Protein AF-A0A494Z407-F1 (afdb_monomer_lite)

Foldseek 3Di:
DPPPPPDDLVVLLVVLLVLLVVLLVLLVVLVVLLVCLQPPDPDVVVQQVNLVVSLVSLVVSLVSLVVLVVVVVVCVVVDVDDPPRSACPDPSSVSSLVSLVVVLVSLVPDDHPDVVSSVSSNVSSVSSNVSHDPDPPPPPCVDDDDPPPDDDDD

Secondary structure (DSSP, 8-state):
--------HHHHHHHHHHHHHHHHHHHHHHHHHHHHHHHH---HHHHHHHHHHHHHHHHHHHHHHHHHHHHHHHHHHHS---GGGT-TTSHHHHHHHHHHHHHHHHHHHS--S-HHHHHHHHHHHHHHHTTS---------SSPPPPTTS----

Sequence (154 aa):
MHTNHSFDEKKVMKTVENHYHFIQSFIQFITKYFFVYSYAIPSEKKRNLTEKQIIQSLLLIEKLHMYLFYRHYLYNQVISLSDDIFTYDSIESNNTYLLIKKLQRLIQQHHFVHLDNQLLCNNIISQILNYYPASSVKIIILKKPSPPWKPPNY

Structure (mmCIF, N/CA/C/O backbone):
data_AF-A0A494Z407-F1
#
_entry.id   AF-A0A494Z407-F1
#
loop_
_atom_site.group_PDB
_atom_site.id
_atom_site.type_symbol
_atom_site.label_atom_id
_atom_site.label_alt_id
_atom_site.label_comp_id
_atom_site.label_asym_id
_atom_site.label_entity_id
_atom_site.label_seq_id
_atom_site.pdbx_PDB_ins_code
_atom_site.Cartn_x
_atom_site.Cartn_y
_atom_site.Cartn_z
_atom_site.occupancy
_atom_site.B_iso_or_equiv
_atom_site.auth_seq_id
_atom_site.auth_comp_id
_atom_site.auth_asym_id
_atom_site.auth_atom_id
_atom_site.pdbx_PDB_model_num
ATOM 1 N N . MET A 1 1 ? 10.665 14.994 -40.203 1.00 37.69 1 MET A N 1
ATOM 2 C CA . MET A 1 1 ? 11.474 15.239 -38.991 1.00 37.69 1 MET A CA 1
ATOM 3 C C . MET A 1 1 ? 11.209 14.102 -38.017 1.00 37.69 1 MET A C 1
ATOM 5 O O . MET A 1 1 ? 10.175 14.111 -37.368 1.00 37.69 1 MET A O 1
ATOM 9 N N . HIS A 1 2 ? 12.079 13.092 -37.971 1.00 40.88 2 HIS A N 1
ATOM 10 C CA . HIS A 1 2 ? 12.041 12.093 -36.902 1.00 40.88 2 HIS A CA 1
ATOM 11 C C . HIS A 1 2 ? 12.714 12.715 -35.683 1.00 40.88 2 HIS A C 1
ATOM 13 O O . HIS A 1 2 ? 13.934 12.861 -35.645 1.00 40.88 2 HIS A O 1
ATOM 19 N N . THR A 1 3 ? 11.923 13.169 -34.719 1.00 43.31 3 THR A N 1
ATOM 20 C CA . THR A 1 3 ? 12.441 13.519 -33.401 1.00 43.31 3 THR A CA 1
ATOM 21 C C . THR A 1 3 ? 12.873 12.223 -32.726 1.00 43.31 3 THR A C 1
ATOM 23 O O . THR A 1 3 ? 12.056 11.474 -32.198 1.00 43.31 3 THR A O 1
ATOM 26 N N . ASN A 1 4 ? 14.175 11.938 -32.770 1.00 46.25 4 ASN A N 1
ATOM 27 C CA . ASN A 1 4 ? 14.798 10.918 -31.935 1.00 46.25 4 ASN A CA 1
ATOM 28 C C . ASN A 1 4 ? 14.714 11.382 -30.473 1.00 46.25 4 ASN A C 1
ATOM 30 O O . ASN A 1 4 ? 15.669 11.929 -29.925 1.00 46.25 4 ASN A O 1
ATOM 34 N N . HIS A 1 5 ? 13.556 11.212 -29.836 1.00 54.97 5 HIS A N 1
ATOM 35 C CA . HIS A 1 5 ? 13.482 11.235 -28.383 1.00 54.97 5 HIS A CA 1
ATOM 36 C C . HIS A 1 5 ? 14.177 9.972 -27.882 1.00 54.97 5 HIS A C 1
ATOM 38 O O . HIS A 1 5 ? 13.574 8.902 -27.839 1.00 54.97 5 HIS A O 1
ATOM 44 N N . SER A 1 6 ? 15.465 10.079 -27.547 1.00 61.88 6 SER A N 1
ATOM 45 C CA . SER A 1 6 ? 16.155 8.990 -26.864 1.00 61.88 6 SER A CA 1
ATOM 46 C C . SER A 1 6 ? 15.484 8.788 -25.509 1.00 61.88 6 SER A C 1
ATOM 48 O O . SER A 1 6 ? 15.417 9.712 -24.694 1.00 61.88 6 SER A O 1
ATOM 50 N N . PHE A 1 7 ? 14.961 7.593 -25.281 1.00 69.19 7 PHE A N 1
ATOM 51 C CA . PHE A 1 7 ? 14.431 7.213 -23.986 1.00 69.19 7 PHE A CA 1
ATOM 52 C C . PHE A 1 7 ? 15.555 7.201 -22.937 1.00 69.19 7 PHE A C 1
ATOM 54 O O . PHE A 1 7 ? 16.604 6.602 -23.159 1.00 69.19 7 PHE A O 1
ATOM 61 N N . ASP A 1 8 ? 15.338 7.883 -21.810 1.00 79.25 8 ASP A N 1
ATOM 62 C CA . ASP A 1 8 ? 16.296 7.957 -20.702 1.00 79.25 8 ASP A CA 1
ATOM 63 C C . ASP A 1 8 ? 15.861 7.014 -19.573 1.00 79.25 8 ASP A C 1
ATOM 65 O O . ASP A 1 8 ? 15.055 7.363 -18.704 1.00 79.25 8 ASP A O 1
ATOM 69 N N . GLU A 1 9 ? 16.407 5.801 -19.607 1.00 77.62 9 GLU A N 1
ATOM 70 C CA . GLU A 1 9 ? 16.178 4.740 -18.623 1.00 77.62 9 GLU A CA 1
ATOM 71 C C . GLU A 1 9 ? 16.480 5.214 -17.191 1.00 77.62 9 GLU A C 1
ATOM 73 O O . GLU A 1 9 ? 15.692 4.971 -16.275 1.00 77.62 9 GLU A O 1
ATOM 78 N N . LYS A 1 10 ? 17.541 6.013 -16.999 1.00 80.81 10 LYS A N 1
ATOM 79 C CA . LYS A 1 10 ? 17.928 6.544 -15.680 1.00 80.81 10 LYS A CA 1
ATOM 80 C C . LYS A 1 10 ? 16.871 7.486 -15.120 1.00 80.81 10 LYS A C 1
ATOM 82 O O . LYS A 1 10 ? 16.591 7.475 -13.920 1.00 80.81 10 LYS A O 1
ATOM 87 N N . LYS A 1 11 ? 16.252 8.304 -15.975 1.00 84.25 11 LYS A N 1
ATOM 88 C CA . LYS A 1 11 ? 15.156 9.194 -15.568 1.00 84.25 11 LYS A CA 1
ATOM 89 C C . LYS A 1 11 ? 13.922 8.404 -15.136 1.00 84.25 11 LYS A C 1
ATOM 91 O O . LYS A 1 11 ? 13.247 8.798 -14.178 1.00 84.25 11 LYS A O 1
ATOM 96 N N . VAL A 1 12 ? 13.630 7.291 -15.808 1.00 82.69 12 VAL A N 1
ATOM 97 C CA . VAL A 1 12 ? 12.526 6.405 -15.425 1.00 82.69 12 VAL A CA 1
ATOM 98 C C . VAL A 1 12 ? 12.812 5.715 -14.096 1.00 82.69 12 VAL A C 1
ATOM 100 O O . VAL A 1 12 ? 11.965 5.825 -13.207 1.00 82.69 12 VAL A O 1
ATOM 103 N N . MET A 1 13 ? 14.002 5.133 -13.915 1.00 81.75 13 MET A N 1
ATOM 104 C CA . MET A 1 13 ? 14.440 4.531 -12.646 1.00 81.75 13 MET A CA 1
ATOM 105 C C . MET A 1 13 ? 14.301 5.513 -11.480 1.00 81.75 13 MET A C 1
ATOM 107 O O . MET A 1 13 ? 13.587 5.236 -10.520 1.00 81.75 13 MET A O 1
ATOM 111 N N . LYS A 1 14 ? 14.839 6.730 -11.619 1.00 85.44 14 LYS A N 1
ATOM 112 C CA . LYS A 1 14 ? 14.712 7.781 -10.596 1.00 85.44 14 LYS A CA 1
ATOM 113 C C . LYS A 1 14 ? 13.256 8.124 -10.269 1.00 85.44 14 LYS A C 1
ATOM 115 O O . LYS A 1 14 ? 12.912 8.446 -9.1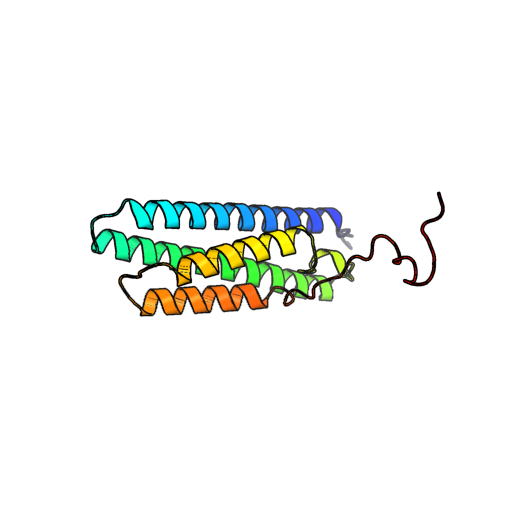35 1.00 85.44 14 LYS A O 1
ATOM 120 N N . THR A 1 15 ? 12.373 8.082 -11.265 1.00 86.44 15 THR A N 1
ATOM 121 C CA . THR A 1 15 ? 10.945 8.341 -11.044 1.00 86.44 15 THR A CA 1
ATOM 122 C C . THR A 1 15 ? 10.281 7.201 -10.266 1.00 86.44 15 THR A C 1
ATOM 124 O O . THR A 1 15 ? 9.391 7.463 -9.460 1.00 86.44 15 THR A O 1
ATOM 127 N N . VAL A 1 16 ? 10.695 5.952 -10.496 1.00 85.69 16 VAL A N 1
ATOM 128 C CA . VAL A 1 16 ? 10.236 4.782 -9.729 1.00 85.69 16 VAL A CA 1
ATOM 129 C C . VAL A 1 16 ? 10.738 4.850 -8.284 1.00 85.69 16 VAL A C 1
ATOM 131 O O . VAL A 1 16 ? 9.938 4.720 -7.361 1.00 85.69 16 VAL A O 1
ATOM 13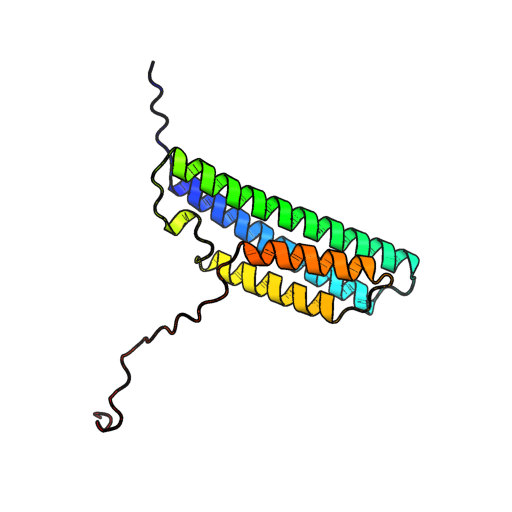4 N N . GLU A 1 17 ? 12.017 5.158 -8.069 1.00 86.81 17 GLU A N 1
ATOM 135 C CA . GLU A 1 17 ? 12.596 5.356 -6.730 1.00 86.81 17 GLU A CA 1
ATOM 136 C C . GLU A 1 17 ? 11.848 6.439 -5.941 1.00 86.81 17 GLU A C 1
ATOM 138 O O . GLU A 1 17 ? 11.392 6.210 -4.819 1.00 86.81 17 GLU A O 1
ATOM 143 N N . ASN A 1 18 ? 11.633 7.607 -6.556 1.00 89.88 18 ASN A N 1
ATOM 144 C CA . ASN A 1 18 ? 10.875 8.699 -5.944 1.00 89.88 18 ASN A CA 1
ATOM 145 C C . ASN A 1 18 ? 9.443 8.280 -5.581 1.00 89.88 18 ASN A C 1
ATOM 147 O O . ASN A 1 18 ? 8.922 8.703 -4.548 1.00 89.88 18 ASN A O 1
ATOM 151 N N . HIS A 1 19 ? 8.806 7.451 -6.414 1.00 89.94 19 HIS A N 1
ATOM 152 C CA . HIS A 1 19 ? 7.479 6.917 -6.129 1.00 89.94 19 HIS A CA 1
ATOM 153 C C . HIS A 1 19 ? 7.496 6.038 -4.872 1.00 89.94 19 HIS A C 1
ATOM 155 O O . HIS A 1 19 ? 6.683 6.254 -3.972 1.00 89.94 19 HIS A O 1
ATOM 161 N N . TYR A 1 20 ? 8.444 5.103 -4.760 1.00 89.81 20 TYR A N 1
ATOM 162 C CA . TYR A 1 20 ? 8.582 4.282 -3.556 1.00 89.81 20 TYR A CA 1
ATOM 163 C C . TYR A 1 20 ? 8.870 5.130 -2.316 1.00 89.81 20 TYR A C 1
ATOM 165 O O . TYR A 1 20 ? 8.203 4.951 -1.299 1.00 89.81 20 TYR A O 1
ATOM 173 N N . HIS A 1 21 ? 9.785 6.099 -2.387 1.00 91.56 21 HIS A N 1
ATOM 174 C CA . HIS A 1 21 ? 10.072 6.989 -1.258 1.00 91.56 21 HIS A CA 1
ATOM 175 C C . HIS A 1 21 ? 8.849 7.786 -0.799 1.00 91.56 21 HIS A C 1
ATOM 177 O O . HIS A 1 21 ? 8.609 7.917 0.408 1.00 91.56 21 HIS A O 1
ATOM 183 N N . PHE A 1 22 ? 8.049 8.285 -1.743 1.00 93.75 22 PHE A N 1
ATOM 184 C CA . PHE A 1 22 ? 6.791 8.951 -1.432 1.00 93.75 22 PHE A CA 1
ATOM 185 C C . PHE A 1 22 ? 5.826 8.003 -0.711 1.00 93.75 22 PHE A C 1
ATOM 187 O O . PHE A 1 22 ? 5.343 8.330 0.373 1.00 93.75 22 PHE A O 1
ATOM 194 N N . ILE A 1 23 ? 5.590 6.810 -1.266 1.00 93.69 23 ILE A N 1
ATOM 195 C CA . ILE A 1 23 ? 4.689 5.809 -0.681 1.00 93.69 23 ILE A CA 1
ATOM 196 C C . ILE A 1 23 ? 5.147 5.406 0.722 1.00 93.69 23 ILE A C 1
ATOM 198 O O . ILE A 1 23 ? 4.340 5.393 1.649 1.00 93.69 23 ILE A O 1
ATOM 202 N N . GLN A 1 24 ? 6.436 5.125 0.907 1.00 94.25 24 GLN A N 1
ATOM 203 C CA . GLN A 1 24 ? 7.007 4.765 2.205 1.00 94.25 24 GLN A CA 1
ATOM 204 C C . GLN A 1 24 ? 6.779 5.875 3.237 1.00 94.25 24 GLN A C 1
ATOM 206 O O . GLN A 1 24 ? 6.304 5.607 4.343 1.00 94.25 24 GLN A O 1
ATOM 211 N N . SER A 1 25 ? 7.060 7.125 2.865 1.00 95.00 25 SER A N 1
ATOM 212 C CA . SER A 1 25 ? 6.851 8.290 3.732 1.00 95.00 25 SER A CA 1
ATOM 213 C C . SER A 1 25 ? 5.374 8.470 4.081 1.00 95.00 25 SER A C 1
ATOM 215 O O . SER A 1 25 ? 5.024 8.728 5.234 1.00 95.00 25 SER A O 1
ATOM 217 N N . PHE A 1 26 ? 4.488 8.268 3.106 1.00 95.31 26 PHE A N 1
ATOM 218 C CA . PHE A 1 26 ? 3.051 8.387 3.298 1.00 95.31 26 PHE A CA 1
ATOM 219 C C . PHE A 1 26 ? 2.486 7.270 4.191 1.00 95.31 26 PHE A C 1
ATOM 221 O O . PHE A 1 26 ? 1.711 7.547 5.104 1.00 95.31 26 PHE A O 1
ATOM 228 N N . ILE A 1 27 ? 2.942 6.023 4.039 1.00 94.56 27 ILE A N 1
ATOM 229 C CA . ILE A 1 27 ? 2.571 4.916 4.937 1.00 94.56 27 ILE A CA 1
ATOM 230 C C . ILE A 1 27 ? 3.034 5.194 6.369 1.00 94.56 27 ILE A C 1
ATOM 232 O O . ILE A 1 27 ? 2.292 4.944 7.324 1.00 94.56 27 ILE A O 1
ATOM 236 N N . GLN A 1 28 ? 4.245 5.726 6.549 1.00 93.50 28 GLN A N 1
ATOM 237 C CA . GLN A 1 28 ? 4.736 6.112 7.873 1.00 93.50 28 GLN A CA 1
ATOM 238 C C . GLN A 1 28 ? 3.888 7.229 8.488 1.00 93.50 28 GLN A C 1
ATOM 240 O O . GLN A 1 28 ? 3.595 7.177 9.685 1.00 93.50 28 GLN A O 1
ATOM 245 N N . PHE A 1 29 ? 3.465 8.207 7.686 1.00 92.50 29 PHE A N 1
ATOM 246 C CA . PHE A 1 29 ? 2.535 9.247 8.117 1.00 92.50 29 PHE A CA 1
ATOM 247 C C . PHE A 1 29 ? 1.201 8.650 8.583 1.00 92.50 29 PHE A C 1
ATOM 249 O O . PHE A 1 29 ? 0.797 8.910 9.716 1.00 92.50 29 PHE A O 1
ATOM 256 N N . ILE A 1 30 ? 0.566 7.789 7.779 1.00 92.25 30 ILE A N 1
ATOM 257 C CA . ILE A 1 30 ? -0.69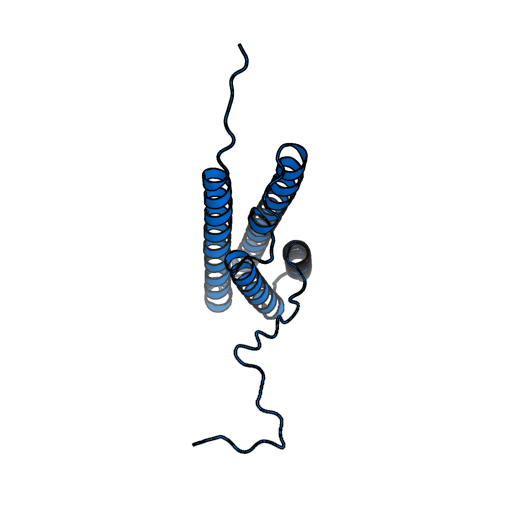5 7.123 8.151 1.00 92.25 30 ILE A CA 1
ATOM 258 C C . ILE A 1 30 ? -0.508 6.307 9.425 1.00 92.25 30 ILE A C 1
ATOM 260 O O . ILE A 1 30 ? -1.331 6.385 10.327 1.00 92.25 30 ILE A O 1
ATOM 264 N N . THR A 1 31 ? 0.594 5.567 9.537 1.00 90.25 31 THR A N 1
ATOM 265 C CA . THR A 1 31 ? 0.908 4.773 10.729 1.00 90.25 31 THR A CA 1
ATOM 266 C C . THR A 1 31 ? 0.950 5.656 11.975 1.00 90.25 31 THR A C 1
ATOM 268 O O . THR A 1 31 ? 0.293 5.353 12.968 1.00 90.25 31 THR A O 1
ATOM 271 N N . LYS A 1 32 ? 1.677 6.779 11.927 1.00 89.00 32 LYS A N 1
ATOM 272 C CA . LYS A 1 32 ? 1.735 7.742 13.038 1.00 89.00 32 LYS A CA 1
ATOM 273 C C . LYS A 1 32 ? 0.362 8.336 13.342 1.00 89.00 32 LYS A C 1
ATOM 275 O O . LYS A 1 32 ? -0.010 8.427 14.508 1.00 89.00 32 LYS A O 1
ATOM 280 N N . TYR A 1 33 ? -0.392 8.696 12.308 1.00 85.88 33 TYR A N 1
ATOM 281 C CA . TYR A 1 33 ? -1.748 9.218 12.442 1.00 85.88 33 TYR A CA 1
ATOM 282 C C . TYR A 1 33 ? -2.667 8.222 13.166 1.00 85.88 33 TYR A C 1
ATOM 284 O O . TYR A 1 33 ? -3.376 8.586 14.102 1.00 85.88 33 TYR A O 1
ATOM 292 N N . PHE A 1 34 ? -2.560 6.943 12.809 1.00 83.88 34 PHE A N 1
ATOM 293 C CA . PHE A 1 34 ? -3.292 5.830 13.405 1.00 83.88 34 PHE A CA 1
ATOM 294 C C . PHE A 1 34 ? -2.946 5.624 14.893 1.00 83.88 34 PHE A C 1
ATOM 296 O O . PHE A 1 34 ? -3.831 5.376 15.716 1.00 83.88 34 PHE A O 1
ATOM 303 N N . PHE A 1 35 ? -1.669 5.779 15.260 1.00 80.38 35 PHE A N 1
ATOM 304 C CA . PHE A 1 35 ? -1.219 5.750 16.655 1.00 80.38 35 PHE A CA 1
ATOM 305 C C . PHE A 1 35 ? -1.793 6.914 17.464 1.00 80.38 35 PHE A C 1
ATOM 307 O O . PHE A 1 35 ? -2.435 6.680 18.483 1.00 80.38 35 PHE A O 1
ATOM 314 N N . VAL A 1 36 ? -1.617 8.159 17.007 1.00 79.88 36 VAL A N 1
ATOM 315 C CA . VAL A 1 36 ? -2.152 9.350 17.699 1.00 79.88 36 VAL A CA 1
ATOM 316 C C . VAL A 1 36 ? -3.647 9.189 17.948 1.00 79.88 36 VAL A C 1
ATOM 318 O O . VAL A 1 36 ? -4.144 9.440 19.042 1.00 79.88 36 VAL A O 1
ATOM 321 N N . TYR A 1 37 ? -4.351 8.691 16.941 1.00 75.12 37 TYR A N 1
ATOM 322 C CA . TYR A 1 37 ? -5.770 8.443 17.013 1.00 75.12 37 TYR A CA 1
ATOM 323 C C . TYR A 1 37 ? -6.173 7.406 18.074 1.00 75.12 37 TYR A C 1
ATOM 325 O O . TYR A 1 37 ? -7.062 7.672 18.885 1.00 75.12 37 TYR A O 1
ATOM 333 N N . SER A 1 38 ? -5.495 6.256 18.092 1.00 70.25 38 SER A N 1
ATOM 334 C CA . SER A 1 38 ? -5.820 5.133 18.980 1.00 70.25 38 SER A CA 1
ATOM 335 C C . SER A 1 38 ? -5.683 5.475 20.468 1.00 70.25 38 SER A C 1
ATOM 337 O O . SER A 1 38 ? -6.356 4.859 21.288 1.00 70.25 38 SER A O 1
ATOM 339 N N . TYR A 1 39 ? -4.842 6.454 20.820 1.00 69.62 39 TYR A N 1
ATOM 340 C CA . TYR A 1 39 ? -4.565 6.814 22.216 1.00 69.62 39 TYR A CA 1
ATOM 341 C C . TYR A 1 39 ? -5.159 8.159 22.660 1.00 69.62 39 TYR A C 1
ATOM 343 O O . TYR A 1 39 ? -5.335 8.358 23.859 1.00 69.62 39 TYR A O 1
ATOM 351 N N . ALA A 1 40 ? -5.463 9.087 21.742 1.00 70.56 40 ALA A N 1
ATOM 352 C CA . ALA A 1 40 ? -5.738 10.482 22.111 1.00 70.56 40 ALA A CA 1
ATOM 353 C C . ALA A 1 40 ? -7.156 10.997 21.803 1.00 70.56 40 ALA A C 1
ATOM 355 O O . ALA A 1 40 ? -7.466 12.125 22.189 1.00 70.56 40 ALA A O 1
ATOM 356 N N . ILE A 1 41 ? -8.024 10.245 21.107 1.00 72.00 41 ILE A N 1
ATOM 357 C CA . ILE A 1 41 ? -9.348 10.757 20.701 1.00 72.00 41 ILE A CA 1
ATOM 358 C C . ILE A 1 41 ? -10.484 10.192 21.576 1.00 72.00 41 ILE A C 1
ATOM 360 O O . ILE A 1 41 ? -10.909 9.057 21.365 1.00 72.00 41 ILE A O 1
ATOM 364 N N . PRO A 1 42 ? -11.068 11.000 22.487 1.00 67.69 42 PRO A N 1
ATOM 365 C CA . PRO A 1 42 ? -12.132 10.539 23.383 1.00 67.69 42 PRO A CA 1
ATOM 366 C C . PRO A 1 42 ? -13.532 10.498 22.741 1.00 67.69 42 PRO A C 1
ATOM 368 O O . PRO A 1 42 ? -14.436 9.885 23.293 1.00 67.69 42 PRO A O 1
ATOM 371 N N . SER A 1 43 ? -13.751 11.153 21.593 1.00 84.19 43 SER A N 1
ATOM 372 C CA . SER A 1 43 ? -15.085 11.269 20.976 1.00 84.19 43 SER A CA 1
ATOM 373 C C . SER A 1 43 ? -15.287 10.294 19.818 1.00 84.19 43 SER A C 1
ATOM 375 O O . SER A 1 43 ? -14.545 10.337 18.838 1.00 84.19 43 SER A O 1
ATOM 377 N N . GLU A 1 44 ? -16.366 9.511 19.867 1.00 83.75 44 GLU A N 1
ATOM 378 C CA . GLU A 1 44 ? -16.767 8.563 18.817 1.00 83.75 44 GLU A CA 1
ATOM 379 C C . GLU A 1 44 ? -16.959 9.214 17.431 1.00 83.75 44 GLU A C 1
ATOM 381 O O . GLU A 1 44 ? -16.573 8.661 16.403 1.00 83.75 44 GLU A O 1
ATOM 386 N N . LYS A 1 45 ? -17.473 10.449 17.373 1.00 85.81 45 LYS A N 1
ATOM 387 C CA . LYS A 1 45 ? -17.631 11.178 16.102 1.00 85.81 45 LYS A CA 1
ATOM 388 C C . LYS A 1 45 ? -16.283 11.487 15.450 1.00 85.81 45 LYS A C 1
ATOM 390 O O . LYS A 1 45 ? -16.123 11.324 14.241 1.00 85.81 45 LYS A O 1
ATOM 395 N N . LYS A 1 46 ? -15.312 11.941 16.251 1.00 84.94 46 LYS A N 1
ATOM 396 C CA . LYS A 1 46 ? -13.939 12.174 15.779 1.00 84.94 46 LYS A CA 1
ATOM 397 C C . LYS A 1 46 ? -13.289 10.851 15.379 1.00 84.94 46 LYS A C 1
ATOM 399 O O . LYS A 1 46 ? -12.605 10.803 14.366 1.00 84.94 46 LYS A O 1
ATOM 404 N N . ARG A 1 47 ? -13.598 9.787 16.121 1.00 85.88 47 ARG A N 1
ATOM 405 C CA . ARG A 1 47 ? -13.179 8.423 15.828 1.00 85.88 47 ARG A CA 1
ATOM 406 C C . ARG A 1 47 ? -13.600 7.928 14.446 1.00 85.88 47 ARG A C 1
ATOM 408 O O . ARG A 1 47 ? -12.750 7.614 13.614 1.00 85.88 47 ARG A O 1
ATOM 415 N N . ASN A 1 48 ? -14.887 8.009 14.144 1.00 87.44 48 ASN A N 1
ATOM 416 C CA . ASN A 1 48 ? -15.411 7.659 12.826 1.00 87.44 48 ASN A CA 1
ATOM 417 C C . ASN A 1 48 ? -14.806 8.524 11.697 1.00 87.44 48 ASN A C 1
ATOM 419 O O . ASN A 1 48 ? -14.468 8.024 10.626 1.00 87.44 48 ASN A O 1
ATOM 423 N N . LEU A 1 49 ? -14.622 9.831 11.923 1.00 87.94 49 LEU A N 1
ATOM 424 C CA . LEU A 1 49 ? -14.007 10.711 10.923 1.00 87.94 49 LEU A CA 1
ATOM 425 C C . LEU A 1 49 ? -12.554 10.314 10.619 1.00 87.94 49 LEU A C 1
ATOM 427 O O . LEU A 1 49 ? -12.153 10.299 9.455 1.00 87.94 49 LEU A O 1
ATOM 431 N N . THR A 1 50 ? -11.786 9.953 11.644 1.00 87.12 50 THR A N 1
ATOM 432 C CA . THR A 1 50 ? -10.418 9.466 11.476 1.00 87.12 50 THR A CA 1
ATOM 433 C C . THR A 1 50 ? -10.372 8.137 10.721 1.00 87.12 50 THR A C 1
ATOM 435 O O . THR A 1 50 ? -9.581 8.010 9.787 1.00 87.12 50 THR A O 1
ATOM 438 N N . GLU A 1 51 ? -11.246 7.179 11.038 1.00 90.44 51 GLU A N 1
ATOM 439 C CA . GLU A 1 51 ? -11.350 5.917 10.286 1.00 90.44 51 GLU A CA 1
ATOM 440 C C . GLU A 1 51 ? -11.626 6.160 8.799 1.00 90.44 51 GLU A C 1
ATOM 442 O O . GLU A 1 51 ? -10.946 5.601 7.937 1.00 90.44 51 GLU A O 1
ATOM 447 N N . LYS A 1 52 ? -12.552 7.072 8.481 1.00 91.25 52 LYS A N 1
ATOM 448 C CA . LYS A 1 52 ? -12.829 7.474 7.095 1.00 91.25 52 LYS A CA 1
ATOM 449 C C . LYS A 1 52 ? -11.609 8.094 6.412 1.00 91.25 52 LYS A C 1
ATOM 451 O O . LYS A 1 52 ? -11.364 7.818 5.243 1.00 91.25 52 LYS A O 1
ATOM 456 N N . GLN A 1 53 ? -10.816 8.902 7.112 1.00 90.88 53 GLN A N 1
ATOM 457 C CA . GLN A 1 53 ? -9.583 9.466 6.551 1.00 90.88 53 GLN A CA 1
ATOM 458 C C . GLN A 1 53 ? -8.509 8.407 6.295 1.00 90.88 53 GLN A C 1
ATOM 460 O O . GLN A 1 53 ? -7.798 8.489 5.291 1.00 90.88 53 GLN A O 1
ATOM 465 N N . ILE A 1 54 ? -8.403 7.402 7.165 1.00 91.25 54 ILE A N 1
ATOM 466 C CA . ILE A 1 54 ? -7.507 6.261 6.958 1.00 91.25 54 ILE A CA 1
ATOM 467 C C . ILE A 1 54 ? -7.923 5.500 5.702 1.00 91.25 54 ILE A C 1
ATOM 469 O O . ILE A 1 54 ? -7.078 5.246 4.848 1.00 91.25 54 ILE A O 1
ATOM 473 N N . ILE A 1 55 ? -9.218 5.219 5.542 1.00 94.38 55 ILE A N 1
ATOM 474 C CA . ILE A 1 55 ? -9.770 4.596 4.334 1.00 94.38 55 ILE A CA 1
ATOM 475 C C . ILE A 1 55 ? -9.382 5.384 3.080 1.00 94.38 55 ILE A C 1
ATOM 477 O O . ILE A 1 55 ? -8.847 4.810 2.137 1.00 94.38 55 ILE A O 1
ATOM 481 N N . GLN A 1 56 ? -9.605 6.701 3.071 1.00 94.62 56 GLN A N 1
ATOM 482 C CA . GLN A 1 56 ? -9.268 7.544 1.918 1.00 94.62 56 GLN A CA 1
ATOM 483 C C . GLN A 1 56 ? -7.766 7.529 1.613 1.00 94.62 56 GLN A C 1
ATOM 485 O O . GLN A 1 56 ? -7.357 7.484 0.455 1.00 94.62 56 GLN A O 1
ATOM 490 N N . SER A 1 57 ? -6.936 7.509 2.654 1.00 94.31 57 SER A N 1
ATOM 491 C CA . SER A 1 57 ? -5.483 7.444 2.505 1.00 94.31 57 SER A CA 1
ATOM 492 C C . SER A 1 57 ? -5.029 6.086 1.957 1.00 94.31 57 SER A C 1
ATOM 494 O O . SER A 1 57 ? -4.149 6.034 1.100 1.00 94.31 57 SER A O 1
ATOM 496 N N . LEU A 1 58 ? -5.656 4.988 2.389 1.00 94.88 58 LEU A N 1
ATOM 497 C CA . LEU A 1 58 ? -5.419 3.648 1.846 1.00 94.88 58 LEU A CA 1
ATOM 498 C C . LEU A 1 58 ? -5.848 3.544 0.378 1.00 94.88 58 LEU A C 1
ATOM 500 O O . LEU A 1 58 ? -5.099 2.998 -0.426 1.00 94.88 58 LEU A O 1
ATOM 504 N N . LEU A 1 59 ? -7.004 4.107 0.012 1.00 95.81 59 LEU A N 1
ATOM 505 C CA . LEU A 1 59 ? -7.455 4.172 -1.382 1.00 95.81 59 LEU A CA 1
ATOM 506 C C . LEU A 1 59 ? -6.457 4.938 -2.256 1.00 95.81 59 LEU A C 1
ATOM 508 O O . LEU A 1 59 ? -6.116 4.486 -3.345 1.00 95.81 59 LEU A O 1
ATOM 512 N N . LEU A 1 60 ? -5.931 6.069 -1.775 1.00 95.06 60 LEU A N 1
ATOM 513 C CA . LEU A 1 60 ? -4.907 6.819 -2.503 1.00 95.06 60 LEU A CA 1
ATOM 514 C C . LEU A 1 60 ? -3.649 5.972 -2.739 1.00 95.06 60 LEU A C 1
ATOM 516 O O . LEU A 1 60 ? -3.126 5.949 -3.853 1.00 95.06 60 LEU A O 1
ATOM 520 N N . ILE A 1 61 ? -3.185 5.251 -1.715 1.00 94.38 61 ILE A N 1
ATOM 521 C CA . ILE A 1 61 ? -2.049 4.331 -1.843 1.00 94.38 61 ILE A CA 1
ATOM 522 C C . ILE A 1 61 ? -2.342 3.267 -2.902 1.00 94.38 61 ILE A C 1
ATOM 524 O O . ILE A 1 61 ? -1.510 3.047 -3.779 1.00 94.38 61 ILE A O 1
ATOM 528 N N . GLU A 1 62 ? -3.511 2.635 -2.856 1.00 94.94 62 GLU A N 1
ATOM 529 C CA . GLU A 1 62 ? -3.927 1.610 -3.818 1.00 94.94 62 GLU A CA 1
ATOM 530 C C . GLU A 1 62 ? -3.927 2.143 -5.257 1.00 94.94 62 GLU A C 1
ATOM 532 O O . GLU A 1 62 ? -3.347 1.512 -6.143 1.00 94.94 62 GLU A O 1
ATOM 537 N N . LYS A 1 63 ? -4.456 3.350 -5.496 1.00 94.56 63 LYS A N 1
ATOM 538 C CA . LYS A 1 63 ? -4.419 3.979 -6.828 1.00 94.56 63 LYS A CA 1
ATOM 539 C C . LYS A 1 63 ? -3.012 4.314 -7.299 1.00 94.56 63 LYS A C 1
ATOM 541 O O . LYS A 1 63 ? -2.725 4.160 -8.484 1.00 94.56 63 LYS A O 1
ATOM 546 N N . LEU A 1 64 ? -2.125 4.725 -6.399 1.00 92.62 64 LEU A N 1
ATOM 547 C CA . LEU A 1 64 ? -0.727 4.977 -6.742 1.00 92.62 64 LEU A CA 1
ATOM 548 C C . LEU A 1 64 ? 0.013 3.688 -7.125 1.00 92.62 64 LEU A C 1
ATOM 550 O O . LEU A 1 64 ? 0.748 3.694 -8.111 1.00 92.62 64 LEU A O 1
ATOM 554 N N . HIS A 1 65 ? -0.237 2.581 -6.419 1.00 90.94 65 HIS A N 1
ATOM 555 C CA . HIS A 1 65 ? 0.320 1.271 -6.780 1.00 90.94 65 HIS A CA 1
ATOM 556 C C . HIS A 1 65 ? -0.204 0.795 -8.133 1.00 90.94 65 HIS A C 1
ATOM 558 O O . HIS A 1 65 ? 0.584 0.399 -8.987 1.00 90.94 65 HIS A O 1
ATOM 564 N N . MET A 1 66 ? -1.517 0.902 -8.354 1.00 91.12 66 MET A N 1
ATOM 565 C CA . MET A 1 66 ? -2.144 0.570 -9.633 1.00 91.12 66 MET A CA 1
ATOM 566 C C . MET A 1 66 ? -1.548 1.396 -10.780 1.00 91.12 66 MET A C 1
ATOM 568 O O . MET A 1 66 ? -1.271 0.865 -11.853 1.00 91.12 66 MET A O 1
ATOM 572 N N . TYR A 1 67 ? -1.315 2.692 -10.554 1.00 90.44 67 TYR A N 1
ATOM 573 C CA . TYR A 1 67 ? -0.682 3.562 -11.539 1.00 90.44 67 TYR A CA 1
ATOM 574 C C . TYR A 1 67 ? 0.749 3.119 -11.862 1.00 90.44 67 TYR A C 1
ATOM 576 O O . TYR A 1 67 ? 1.103 3.048 -13.037 1.00 90.44 67 TYR A O 1
ATOM 584 N N . LEU A 1 68 ? 1.563 2.787 -10.852 1.00 86.69 68 LEU A N 1
ATOM 585 C CA . LEU A 1 68 ? 2.922 2.286 -11.070 1.00 86.69 68 LEU A CA 1
ATOM 586 C C . LEU A 1 68 ? 2.911 0.976 -11.870 1.00 86.69 68 LEU A C 1
ATOM 588 O O . LEU A 1 68 ? 3.651 0.857 -12.847 1.00 86.69 68 LEU A O 1
ATOM 592 N N . PHE A 1 69 ? 2.030 0.044 -11.501 1.00 85.69 69 PHE A N 1
ATOM 593 C CA . PHE A 1 69 ? 1.843 -1.228 -12.196 1.00 85.69 69 PHE A CA 1
ATOM 594 C C . PHE A 1 69 ? 1.447 -1.027 -13.665 1.00 85.69 69 PHE A C 1
ATOM 596 O O . PHE A 1 69 ? 2.058 -1.592 -14.570 1.00 85.69 69 PHE A O 1
ATOM 603 N N . TYR A 1 70 ? 0.461 -0.168 -13.931 1.00 87.06 70 TYR A N 1
ATOM 604 C CA . TYR A 1 70 ? 0.029 0.117 -15.298 1.00 87.06 70 TYR A CA 1
ATOM 605 C C . TYR A 1 70 ? 1.124 0.813 -16.110 1.00 87.06 70 TYR A C 1
ATOM 607 O O . TYR A 1 70 ? 1.325 0.515 -17.286 1.00 87.06 70 TYR A O 1
ATOM 615 N N . ARG A 1 71 ? 1.883 1.714 -15.477 1.00 86.19 71 ARG A N 1
ATOM 616 C CA . ARG A 1 71 ? 3.005 2.395 -16.124 1.00 86.19 71 ARG A CA 1
ATOM 617 C C . ARG A 1 71 ? 4.112 1.417 -16.514 1.00 86.19 71 ARG A C 1
ATOM 619 O O . ARG A 1 71 ? 4.659 1.551 -17.603 1.00 86.19 71 ARG A O 1
ATOM 626 N N . HIS A 1 72 ? 4.411 0.437 -15.663 1.00 81.38 72 HIS A N 1
ATOM 627 C CA . HIS A 1 72 ? 5.325 -0.653 -15.997 1.00 81.38 72 HIS A CA 1
ATOM 628 C C . HIS A 1 72 ? 4.851 -1.420 -17.236 1.00 81.38 72 HIS A C 1
ATOM 630 O O . HIS A 1 72 ? 5.601 -1.547 -18.203 1.00 81.38 72 HIS A O 1
ATOM 636 N N . TYR A 1 73 ? 3.587 -1.854 -17.232 1.00 82.56 73 TYR A N 1
ATOM 637 C CA . TYR A 1 73 ? 2.985 -2.572 -18.354 1.00 82.56 73 TYR A CA 1
ATOM 638 C C . TYR A 1 73 ? 3.083 -1.784 -19.667 1.00 82.56 73 TYR A C 1
ATOM 640 O O . TYR A 1 73 ? 3.492 -2.338 -20.684 1.00 82.56 73 TYR A O 1
ATOM 648 N N . LEU A 1 74 ? 2.771 -0.484 -19.643 1.00 84.19 74 LEU A N 1
ATOM 649 C CA . LEU A 1 74 ? 2.883 0.377 -20.820 1.00 84.19 74 LEU A CA 1
ATOM 650 C C . LEU A 1 74 ? 4.324 0.529 -21.304 1.00 84.19 74 LEU A C 1
ATOM 652 O O . LEU A 1 74 ? 4.564 0.481 -22.509 1.00 84.19 74 LEU A O 1
ATOM 656 N N . TYR A 1 75 ? 5.287 0.720 -20.400 1.00 81.00 75 TYR A N 1
ATOM 657 C CA . TYR A 1 75 ? 6.671 0.878 -20.830 1.00 81.00 75 TYR A CA 1
ATOM 658 C C . TYR A 1 75 ? 7.223 -0.388 -21.472 1.00 81.00 75 TYR A C 1
ATOM 660 O O . TYR A 1 75 ? 7.858 -0.265 -22.512 1.00 81.00 75 TYR A O 1
ATOM 668 N N . ASN A 1 76 ? 6.900 -1.573 -20.949 1.00 77.88 76 ASN A N 1
ATOM 669 C CA . ASN A 1 76 ? 7.328 -2.843 -21.542 1.00 77.88 76 ASN A CA 1
ATOM 670 C C . ASN A 1 76 ? 6.805 -3.059 -22.976 1.00 77.88 76 ASN A C 1
ATOM 672 O O . ASN A 1 76 ? 7.404 -3.819 -23.732 1.00 77.88 76 ASN A O 1
ATOM 676 N N . GLN A 1 77 ? 5.701 -2.411 -23.372 1.00 80.19 77 GLN A N 1
ATOM 677 C CA . GLN A 1 77 ? 5.188 -2.488 -24.749 1.00 80.19 77 GLN A CA 1
ATOM 678 C C . GLN A 1 77 ? 5.959 -1.611 -25.733 1.00 80.19 77 GLN A C 1
ATOM 680 O O . GLN A 1 77 ? 6.008 -1.911 -26.923 1.00 80.19 77 GLN A O 1
ATOM 685 N N . VAL A 1 78 ? 6.498 -0.490 -25.255 1.00 76.50 78 VAL A N 1
ATOM 686 C CA . VAL A 1 78 ? 7.131 0.526 -26.105 1.00 76.50 78 VAL A CA 1
ATOM 687 C C . VAL A 1 78 ? 8.651 0.377 -26.087 1.00 76.50 78 VAL A C 1
ATOM 689 O O . VAL A 1 78 ? 9.324 0.746 -27.046 1.00 76.50 78 VAL A O 1
ATOM 692 N N . ILE A 1 79 ? 9.204 -0.134 -24.986 1.00 71.38 79 ILE A N 1
ATOM 693 C CA . ILE A 1 79 ? 10.634 -0.189 -24.702 1.00 71.38 79 ILE A CA 1
ATOM 694 C C . ILE A 1 79 ? 10.925 -1.517 -24.007 1.00 71.38 79 ILE A C 1
ATOM 696 O O . ILE 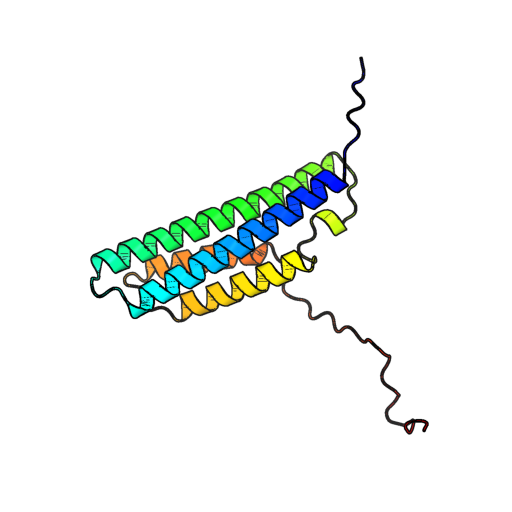A 1 79 ? 10.310 -1.840 -22.992 1.00 71.38 79 ILE A O 1
ATOM 700 N N . SER A 1 80 ? 11.904 -2.268 -24.513 1.00 65.75 80 SER A N 1
ATOM 701 C CA . SER A 1 80 ? 12.478 -3.394 -23.772 1.00 65.75 80 SER A CA 1
ATOM 702 C C . SER A 1 80 ? 13.309 -2.851 -22.613 1.00 65.75 80 SER A C 1
ATOM 704 O O . SER A 1 80 ? 14.514 -2.647 -22.738 1.00 65.75 80 SER A O 1
ATOM 706 N N . LEU A 1 81 ? 12.637 -2.540 -21.508 1.00 66.00 81 LEU A N 1
ATOM 707 C CA . LEU A 1 81 ? 13.295 -2.248 -20.245 1.00 66.00 81 LEU A CA 1
ATOM 708 C C . LEU A 1 81 ? 13.956 -3.517 -19.718 1.00 66.00 81 LEU A C 1
ATOM 710 O O . LEU A 1 81 ? 13.450 -4.620 -19.925 1.00 66.00 81 LEU A O 1
ATOM 714 N N . SER A 1 82 ? 15.069 -3.351 -19.009 1.00 64.19 82 SER A N 1
ATOM 715 C CA . SER A 1 82 ? 15.553 -4.411 -18.135 1.00 64.19 82 SER A CA 1
ATOM 716 C C . SER A 1 82 ? 14.461 -4.741 -17.108 1.00 64.19 82 SER A C 1
ATOM 718 O O . SER A 1 82 ? 13.838 -3.833 -16.546 1.00 64.19 82 SER A O 1
ATOM 720 N N . ASP A 1 83 ? 14.211 -6.036 -16.878 1.00 60.69 83 ASP A N 1
ATOM 721 C CA . ASP A 1 83 ? 13.173 -6.505 -15.945 1.00 60.69 83 ASP A CA 1
ATOM 722 C C . ASP A 1 83 ? 13.322 -5.851 -14.551 1.00 60.69 83 ASP A C 1
ATOM 724 O O . ASP A 1 83 ? 12.340 -5.613 -13.855 1.00 60.69 83 ASP A O 1
ATOM 728 N N . ASP A 1 84 ? 14.536 -5.442 -14.180 1.00 60.22 84 ASP A N 1
ATOM 729 C CA . ASP A 1 84 ? 14.893 -4.872 -12.879 1.00 60.22 84 ASP A CA 1
ATOM 730 C C . ASP A 1 84 ? 14.308 -3.477 -12.561 1.00 60.22 84 ASP A C 1
ATOM 732 O O . ASP A 1 84 ? 14.324 -3.060 -11.404 1.00 60.22 84 ASP A O 1
ATOM 736 N N . ILE A 1 85 ? 13.781 -2.721 -13.534 1.00 60.66 85 ILE A N 1
ATOM 737 C CA . ILE A 1 85 ? 13.409 -1.300 -13.312 1.00 60.66 85 ILE A CA 1
ATOM 738 C C . ILE A 1 85 ? 12.092 -1.128 -12.558 1.00 60.66 85 ILE A C 1
ATOM 740 O O . ILE A 1 85 ? 11.885 -0.138 -11.854 1.00 60.66 85 ILE A O 1
ATOM 744 N N . PHE A 1 86 ? 11.180 -2.074 -12.727 1.00 62.31 86 PHE A N 1
ATOM 745 C CA . PHE A 1 86 ? 9.826 -2.012 -12.179 1.00 62.31 86 PHE A CA 1
ATOM 746 C C . PHE A 1 86 ? 9.456 -3.272 -11.408 1.00 62.31 86 PHE A C 1
ATOM 748 O O . PHE A 1 86 ? 8.300 -3.430 -11.007 1.00 62.31 86 PHE A O 1
ATOM 755 N N . THR A 1 87 ? 10.411 -4.176 -11.198 1.00 63.00 87 THR A N 1
ATOM 756 C CA . THR A 1 87 ? 10.152 -5.353 -10.393 1.00 63.00 87 THR A CA 1
ATOM 757 C C . THR A 1 87 ? 9.825 -4.916 -8.976 1.00 63.00 87 THR A C 1
ATOM 759 O O . THR A 1 87 ? 10.588 -4.239 -8.284 1.00 63.00 87 THR A O 1
ATOM 762 N N . TYR A 1 88 ? 8.694 -5.414 -8.489 1.00 65.06 88 TYR A N 1
ATOM 763 C CA . TYR A 1 88 ? 8.376 -5.408 -7.069 1.00 65.06 88 TYR A CA 1
ATOM 764 C C . TYR A 1 88 ? 9.341 -6.304 -6.246 1.00 65.06 88 TYR A C 1
ATOM 766 O O . TYR A 1 88 ? 9.072 -6.576 -5.076 1.00 65.06 88 TYR A O 1
ATOM 774 N N . ASP A 1 89 ? 10.477 -6.710 -6.821 1.00 66.06 89 ASP A N 1
ATOM 775 C CA . ASP A 1 89 ? 11.586 -7.441 -6.207 1.00 66.06 89 ASP A CA 1
ATOM 776 C C . ASP A 1 89 ? 12.753 -6.534 -5.766 1.00 66.06 89 ASP A C 1
ATOM 778 O O . ASP A 1 89 ? 13.734 -7.031 -5.206 1.00 66.06 89 ASP A O 1
ATOM 782 N N . SER A 1 90 ? 12.672 -5.215 -5.986 1.00 75.94 90 SER A N 1
ATOM 783 C CA . SER A 1 90 ? 13.695 -4.267 -5.523 1.00 75.94 90 SER A CA 1
ATOM 784 C C . SER A 1 90 ? 13.760 -4.146 -3.990 1.00 75.94 90 SER A C 1
ATOM 786 O O . SER A 1 90 ? 12.820 -4.495 -3.262 1.00 75.94 90 SER A O 1
ATOM 788 N N . ILE A 1 91 ? 14.870 -3.602 -3.473 1.00 80.50 91 ILE A N 1
ATOM 789 C CA . ILE A 1 91 ? 15.042 -3.331 -2.033 1.00 80.50 91 ILE A CA 1
ATOM 790 C C . ILE A 1 91 ? 13.959 -2.356 -1.550 1.00 80.50 91 ILE A C 1
ATOM 792 O O . ILE A 1 91 ? 13.359 -2.547 -0.489 1.00 80.50 91 ILE A O 1
ATOM 796 N N . GLU A 1 92 ? 13.665 -1.332 -2.344 1.00 83.19 92 GLU A N 1
ATOM 797 C CA . GLU A 1 92 ? 12.645 -0.319 -2.095 1.00 83.19 92 GLU A CA 1
ATOM 798 C C . GLU A 1 92 ? 11.251 -0.942 -2.058 1.00 83.19 92 GLU A C 1
ATOM 800 O O . GLU A 1 92 ? 10.447 -0.619 -1.175 1.00 83.19 92 GLU A O 1
ATOM 805 N N . SER A 1 93 ? 10.971 -1.868 -2.973 1.00 84.62 93 SER A N 1
ATOM 806 C CA . SER A 1 93 ? 9.723 -2.618 -2.994 1.00 84.62 93 SER A CA 1
ATOM 807 C C . SER A 1 93 ? 9.568 -3.465 -1.732 1.00 84.62 93 SER A C 1
ATOM 809 O O . SER A 1 93 ? 8.556 -3.351 -1.038 1.00 84.62 93 SER A O 1
ATOM 811 N N . ASN A 1 94 ? 10.598 -4.226 -1.351 1.00 86.12 94 ASN A N 1
ATOM 812 C CA . ASN A 1 94 ? 10.582 -5.032 -0.131 1.00 86.12 94 ASN A CA 1
ATOM 813 C C . ASN A 1 94 ? 10.388 -4.170 1.132 1.00 86.12 94 ASN A C 1
ATOM 815 O O . ASN A 1 94 ? 9.568 -4.491 1.994 1.00 86.12 94 ASN A O 1
ATOM 819 N N . ASN A 1 95 ? 11.074 -3.028 1.227 1.00 88.62 95 ASN A N 1
ATOM 820 C CA . ASN A 1 95 ? 10.882 -2.076 2.324 1.00 88.62 95 ASN A CA 1
ATOM 821 C C . ASN A 1 95 ? 9.436 -1.566 2.382 1.00 88.62 95 ASN A C 1
ATOM 823 O O . ASN A 1 95 ? 8.837 -1.489 3.457 1.00 88.62 95 ASN A O 1
ATOM 827 N N . THR A 1 96 ? 8.852 -1.259 1.225 1.00 91.06 96 THR A N 1
ATOM 828 C CA . THR A 1 96 ? 7.460 -0.807 1.127 1.00 91.06 96 THR A CA 1
ATOM 829 C C . THR A 1 96 ? 6.488 -1.908 1.549 1.00 91.06 96 THR A C 1
ATOM 831 O O . THR A 1 96 ? 5.600 -1.660 2.365 1.00 91.06 96 THR A O 1
ATOM 834 N N . TYR A 1 97 ? 6.702 -3.142 1.092 1.00 91.38 97 TYR A N 1
ATOM 835 C CA . TYR A 1 97 ? 5.927 -4.314 1.495 1.00 91.38 97 TYR A CA 1
ATOM 836 C C . TYR A 1 97 ? 5.931 -4.517 3.017 1.00 91.38 97 TYR A C 1
ATOM 838 O O . TYR A 1 97 ? 4.872 -4.694 3.626 1.00 91.38 97 TYR A O 1
ATOM 846 N N . LEU A 1 98 ? 7.100 -4.430 3.661 1.00 91.62 98 LEU A N 1
ATOM 847 C CA . LEU A 1 98 ? 7.220 -4.551 5.117 1.00 91.62 98 LEU A CA 1
ATOM 848 C C . LEU A 1 98 ? 6.433 -3.457 5.855 1.00 91.62 98 LEU A C 1
ATOM 850 O O . LEU A 1 98 ? 5.784 -3.740 6.867 1.00 91.62 98 LEU A O 1
ATOM 854 N N . LEU A 1 99 ? 6.438 -2.223 5.342 1.00 93.38 99 LEU A N 1
ATOM 855 C CA . LEU A 1 99 ? 5.637 -1.127 5.895 1.00 93.38 99 LEU A CA 1
ATOM 856 C C . LEU A 1 99 ? 4.132 -1.380 5.736 1.00 93.38 99 LEU A C 1
ATOM 858 O O . LEU A 1 99 ? 3.384 -1.176 6.694 1.00 93.38 99 LEU A O 1
ATOM 862 N N . ILE A 1 100 ? 3.684 -1.881 4.582 1.00 93.94 100 ILE A N 1
ATOM 863 C CA . ILE A 1 100 ? 2.274 -2.235 4.349 1.00 93.94 100 ILE A CA 1
ATOM 864 C C . ILE A 1 100 ? 1.850 -3.375 5.282 1.00 93.94 100 ILE A C 1
ATOM 866 O O . ILE A 1 100 ? 0.792 -3.300 5.904 1.00 93.94 100 ILE A O 1
ATOM 870 N N . LYS A 1 101 ? 2.690 -4.402 5.467 1.00 93.19 101 LYS A N 1
ATOM 871 C CA . LYS A 1 101 ? 2.437 -5.485 6.431 1.00 93.19 101 LYS A CA 1
ATOM 872 C C . LYS A 1 101 ? 2.355 -4.982 7.868 1.00 93.19 101 LYS A C 1
ATOM 874 O O . LYS A 1 101 ? 1.518 -5.456 8.636 1.00 93.19 101 LYS A O 1
ATOM 879 N N . LYS A 1 102 ? 3.188 -4.011 8.246 1.00 92.56 102 LYS A N 1
ATOM 880 C CA . LYS A 1 102 ? 3.090 -3.359 9.557 1.00 92.56 102 LYS A CA 1
ATOM 881 C C . LYS A 1 102 ? 1.758 -2.620 9.705 1.00 92.56 102 LYS A C 1
ATOM 883 O O . LYS A 1 102 ? 1.101 -2.779 10.729 1.00 92.56 102 LYS A O 1
ATOM 888 N N . LEU A 1 103 ? 1.339 -1.874 8.683 1.00 92.75 103 LEU A N 1
ATOM 889 C CA . LEU A 1 103 ? 0.052 -1.176 8.671 1.00 92.75 103 LEU A CA 1
ATOM 890 C C . LEU A 1 103 ? -1.135 -2.153 8.744 1.00 92.75 103 LEU A C 1
ATOM 892 O O . LEU A 1 103 ? -2.069 -1.913 9.504 1.00 92.75 103 LEU A O 1
ATOM 896 N N . GLN A 1 104 ? -1.059 -3.289 8.043 1.00 94.06 104 GLN A N 1
ATOM 897 C CA . GLN A 1 104 ? -2.052 -4.367 8.109 1.00 94.06 104 GLN A CA 1
ATOM 898 C C . GLN A 1 104 ? -2.267 -4.847 9.547 1.00 94.06 104 GLN A C 1
ATOM 900 O O . GLN A 1 104 ? -3.400 -4.913 10.017 1.00 94.06 104 GLN A O 1
ATOM 905 N N . ARG A 1 105 ? -1.175 -5.145 10.263 1.00 92.25 105 ARG A N 1
ATOM 906 C CA . ARG A 1 105 ? -1.239 -5.600 11.661 1.00 92.25 105 ARG A CA 1
ATOM 907 C C . ARG A 1 105 ? -1.880 -4.554 12.569 1.00 92.25 105 ARG A C 1
ATOM 909 O O . ARG A 1 105 ? -2.685 -4.913 13.419 1.00 92.25 105 ARG A O 1
ATOM 916 N N . LEU A 1 106 ? -1.566 -3.274 12.367 1.00 90.25 106 LEU A N 1
ATOM 917 C CA . LEU A 1 106 ? -2.161 -2.186 13.149 1.00 90.25 106 LEU A CA 1
ATOM 918 C C . LEU A 1 106 ? -3.673 -2.087 12.937 1.00 90.25 106 LEU A C 1
ATOM 920 O O . LEU A 1 106 ? -4.411 -1.966 13.907 1.00 90.25 106 LEU A O 1
ATOM 924 N N . ILE A 1 107 ? -4.144 -2.201 11.695 1.00 90.50 107 ILE A N 1
ATOM 925 C CA . ILE A 1 107 ? -5.580 -2.199 11.377 1.00 90.50 107 ILE A CA 1
ATOM 926 C C . ILE A 1 107 ? -6.293 -3.416 11.973 1.00 90.50 107 ILE A C 1
ATOM 928 O O . ILE A 1 107 ? -7.408 -3.296 12.473 1.00 90.50 107 ILE A O 1
ATOM 932 N N . GLN A 1 108 ? -5.655 -4.584 11.978 1.00 90.38 108 GLN A N 1
ATOM 933 C CA . GLN A 1 108 ? -6.226 -5.782 12.600 1.00 90.38 108 GLN A CA 1
ATOM 934 C C . GLN A 1 108 ? -6.336 -5.658 14.124 1.00 90.38 108 GLN A C 1
ATOM 936 O O . GLN A 1 108 ? -7.291 -6.155 14.710 1.00 90.38 108 GLN A O 1
ATOM 941 N N . GLN A 1 109 ? -5.374 -4.990 14.763 1.00 88.38 109 GLN A N 1
ATOM 942 C CA . GLN A 1 109 ? -5.354 -4.774 16.212 1.00 88.38 109 GLN A CA 1
ATOM 943 C C . GLN A 1 109 ? -6.250 -3.614 16.664 1.00 88.38 109 GLN A C 1
ATOM 945 O O . GLN A 1 109 ? -6.559 -3.499 17.849 1.00 88.38 109 GLN A O 1
ATOM 950 N N . HIS A 1 110 ? -6.647 -2.735 15.746 1.00 85.88 110 HIS A N 1
ATOM 951 C CA . HIS A 1 110 ? -7.446 -1.567 16.072 1.00 85.88 110 HIS A CA 1
ATOM 952 C C . HIS A 1 110 ? -8.904 -1.913 16.347 1.00 85.88 110 HIS A C 1
ATOM 954 O O . HIS A 1 110 ? -9.535 -2.666 15.606 1.00 85.88 110 HIS A O 1
ATOM 960 N N . HIS A 1 111 ? -9.469 -1.265 17.363 1.00 87.38 111 HIS A N 1
ATOM 961 C CA . HIS A 1 111 ? -10.893 -1.342 17.642 1.00 87.38 111 HIS A CA 1
ATOM 962 C C . HIS A 1 111 ? -11.651 -0.259 16.863 1.00 87.38 111 HIS A C 1
ATOM 964 O O . HIS A 1 111 ? -11.785 0.878 17.326 1.00 87.38 111 HIS A O 1
ATOM 970 N N . PHE A 1 112 ? -12.121 -0.622 15.671 1.00 89.44 112 PHE A N 1
ATOM 971 C CA . PHE A 1 112 ? -12.936 0.250 14.829 1.00 89.44 112 PHE A CA 1
ATOM 972 C C . PHE A 1 112 ? -14.316 0.500 15.448 1.00 89.44 112 PHE A C 1
ATOM 974 O O . PHE A 1 112 ? -14.911 -0.396 16.043 1.00 89.44 112 PHE A O 1
ATOM 981 N N . VAL A 1 113 ? -14.845 1.708 15.259 1.00 89.19 113 VAL A N 1
ATOM 982 C CA . VAL A 1 113 ? -16.226 2.079 15.599 1.00 89.19 113 VAL A CA 1
ATOM 983 C C . VAL A 1 113 ? -17.212 1.330 14.702 1.00 89.19 113 VAL A C 1
ATOM 985 O O . VAL A 1 113 ? -18.244 0.858 15.172 1.00 89.19 113 VAL A O 1
ATOM 988 N N . HIS A 1 114 ? -16.884 1.181 13.414 1.00 89.25 114 HIS A N 1
ATOM 989 C CA . HIS A 1 114 ? -17.696 0.434 12.456 1.00 89.25 114 HIS A CA 1
ATOM 990 C C . HIS A 1 114 ? -16.905 -0.721 11.842 1.00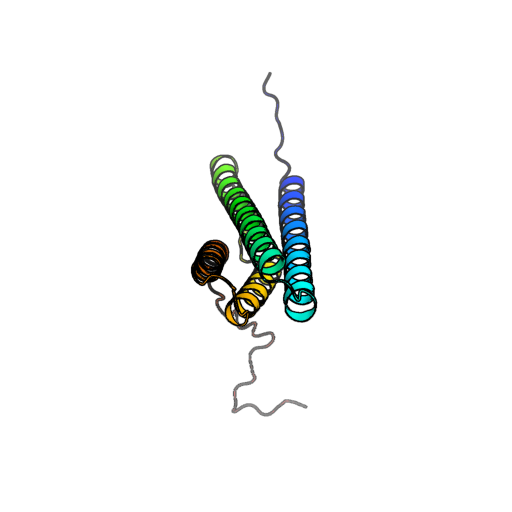 89.25 114 HIS A C 1
ATOM 992 O O . HIS A 1 114 ? -15.851 -0.516 11.238 1.00 89.25 114 HIS A O 1
ATOM 998 N N . LEU A 1 115 ? -17.449 -1.936 11.929 1.00 91.38 115 LEU A N 1
ATOM 999 C CA . LEU A 1 115 ? -16.830 -3.133 11.349 1.00 91.38 115 LEU A CA 1
ATOM 1000 C C . LEU A 1 115 ? -16.659 -3.026 9.826 1.00 91.38 115 LEU A C 1
ATOM 1002 O O . LEU A 1 115 ? -15.644 -3.474 9.296 1.00 91.38 115 LEU A O 1
ATOM 1006 N N . ASP A 1 116 ? -17.585 -2.359 9.134 1.00 93.50 116 ASP A N 1
ATOM 1007 C CA . ASP A 1 116 ? -17.492 -2.127 7.687 1.00 93.50 116 ASP A CA 1
ATOM 1008 C C . ASP A 1 116 ? -16.227 -1.344 7.309 1.00 93.50 116 ASP A C 1
ATOM 1010 O O . ASP A 1 116 ? -15.566 -1.662 6.319 1.00 93.50 116 ASP A O 1
ATOM 1014 N N . ASN A 1 117 ? -15.835 -0.360 8.129 1.00 92.94 117 ASN A N 1
ATOM 1015 C CA . ASN A 1 117 ? -14.610 0.410 7.914 1.00 92.94 117 ASN A CA 1
ATOM 1016 C C . ASN A 1 117 ? -13.370 -0.485 8.034 1.00 92.94 117 ASN A C 1
ATOM 1018 O O . ASN A 1 117 ? -12.446 -0.382 7.222 1.00 92.94 117 ASN A O 1
ATOM 1022 N N . GLN A 1 118 ? -13.352 -1.377 9.030 1.00 93.75 118 GLN A N 1
ATOM 1023 C CA . GLN A 1 118 ? -12.263 -2.331 9.226 1.00 93.75 118 GLN A CA 1
ATOM 1024 C C . GLN A 1 118 ? -12.156 -3.301 8.047 1.00 93.75 118 GLN A C 1
ATOM 1026 O O . GLN A 1 118 ? -11.064 -3.522 7.518 1.00 93.75 118 GLN A O 1
ATOM 1031 N N . LEU A 1 119 ? -13.287 -3.864 7.619 1.00 94.94 119 LEU A N 1
ATOM 1032 C CA . LEU A 1 119 ? -13.358 -4.796 6.498 1.00 94.94 119 LEU A CA 1
ATOM 1033 C C . LEU A 1 119 ? -12.869 -4.132 5.208 1.00 94.94 119 LEU A C 1
ATOM 1035 O O . LEU A 1 119 ? -12.049 -4.701 4.488 1.00 94.94 119 LEU A O 1
ATOM 1039 N N . LEU A 1 120 ? -13.285 -2.891 4.959 1.00 95.69 120 LEU A N 1
ATOM 1040 C CA . LEU A 1 120 ? -12.850 -2.126 3.798 1.00 95.69 120 LEU A CA 1
ATOM 1041 C C . LEU A 1 120 ? -11.344 -1.819 3.836 1.00 95.69 120 LEU A C 1
ATOM 1043 O O . LEU A 1 120 ? -10.661 -2.019 2.833 1.00 95.69 120 LEU A O 1
ATOM 1047 N N . CYS A 1 121 ? -10.793 -1.430 4.991 1.00 94.94 121 CYS A N 1
ATOM 1048 C CA . CYS A 1 121 ? -9.345 -1.252 5.152 1.00 94.94 121 CYS A CA 1
ATOM 1049 C C . CYS A 1 121 ? -8.570 -2.548 4.866 1.00 94.94 121 CYS A C 1
ATOM 1051 O O . CYS A 1 121 ? -7.564 -2.525 4.155 1.00 94.94 121 CYS A O 1
ATOM 1053 N N . ASN A 1 122 ? -9.044 -3.680 5.394 1.00 94.62 122 ASN A N 1
ATOM 1054 C CA . ASN A 1 122 ? -8.428 -4.989 5.175 1.00 94.62 122 ASN A CA 1
ATOM 1055 C C . ASN A 1 122 ? -8.454 -5.398 3.697 1.00 94.62 122 ASN A C 1
ATOM 1057 O O . ASN A 1 122 ? -7.453 -5.912 3.190 1.00 94.62 122 ASN A O 1
ATOM 1061 N N . ASN A 1 123 ? -9.559 -5.134 2.996 1.00 95.94 123 ASN A N 1
ATOM 1062 C CA . ASN A 1 123 ? -9.686 -5.412 1.567 1.00 95.94 123 ASN A CA 1
ATOM 1063 C C . ASN A 1 123 ? -8.707 -4.571 0.745 1.00 95.94 123 ASN A C 1
ATOM 1065 O O . ASN A 1 123 ? -7.971 -5.130 -0.068 1.00 95.94 123 ASN A O 1
ATOM 1069 N N . ILE A 1 124 ? -8.634 -3.260 1.001 1.00 96.31 124 ILE A N 1
ATOM 1070 C CA . ILE A 1 124 ? -7.713 -2.363 0.287 1.00 96.31 124 ILE A CA 1
ATOM 1071 C C . ILE A 1 124 ? -6.261 -2.786 0.521 1.00 96.31 124 ILE A C 1
ATOM 1073 O O . ILE A 1 124 ? -5.483 -2.898 -0.422 1.00 96.31 124 ILE A O 1
ATOM 1077 N N . ILE A 1 125 ? -5.879 -3.082 1.766 1.00 95.25 125 ILE A N 1
ATOM 1078 C CA . ILE A 1 125 ? -4.519 -3.548 2.064 1.00 95.25 125 ILE A CA 1
ATOM 1079 C C . ILE A 1 125 ? -4.208 -4.868 1.369 1.00 95.25 125 ILE A C 1
ATOM 1081 O O . ILE A 1 125 ? -3.107 -5.032 0.850 1.00 95.25 125 ILE A O 1
ATOM 1085 N N . SER A 1 126 ? -5.156 -5.801 1.339 1.00 93.38 126 SER A N 1
ATOM 1086 C CA . SER A 1 126 ? -4.965 -7.075 0.644 1.00 93.38 126 SER A CA 1
ATOM 1087 C C . SER A 1 126 ? -4.761 -6.859 -0.857 1.00 93.38 126 SER A C 1
ATOM 1089 O O . SER A 1 126 ? -3.859 -7.454 -1.436 1.00 93.38 126 SER A O 1
ATOM 1091 N N . GLN A 1 127 ? -5.516 -5.941 -1.470 1.00 93.06 127 GLN A N 1
ATOM 1092 C CA . GLN A 1 127 ? -5.316 -5.544 -2.866 1.00 93.06 127 GLN A CA 1
ATOM 1093 C C . GLN A 1 127 ? -3.936 -4.925 -3.101 1.00 93.06 127 GLN A C 1
ATOM 1095 O O . GLN A 1 127 ? -3.265 -5.299 -4.057 1.00 93.06 127 GLN A O 1
ATOM 1100 N N . ILE A 1 128 ? -3.480 -4.029 -2.220 1.00 93.00 128 ILE A N 1
ATOM 1101 C CA . ILE A 1 128 ? -2.139 -3.436 -2.317 1.00 93.00 128 ILE A CA 1
ATOM 1102 C C . ILE A 1 128 ? -1.062 -4.527 -2.233 1.00 93.00 128 ILE A C 1
ATOM 1104 O O . ILE A 1 128 ? -0.112 -4.528 -3.010 1.00 93.00 128 ILE A O 1
ATOM 1108 N N . LEU A 1 129 ? -1.205 -5.471 -1.301 1.00 91.31 129 LEU A N 1
ATOM 1109 C CA . LEU A 1 129 ? -0.233 -6.546 -1.103 1.00 91.31 129 LEU A CA 1
ATOM 1110 C C . LEU A 1 129 ? -0.138 -7.498 -2.301 1.00 91.31 129 LEU A C 1
ATOM 1112 O O . LEU A 1 129 ? 0.926 -8.072 -2.497 1.00 91.31 129 LEU A O 1
ATOM 1116 N N . ASN A 1 130 ? -1.188 -7.626 -3.117 1.00 89.12 130 ASN A N 1
ATOM 1117 C CA . ASN A 1 130 ? -1.170 -8.465 -4.320 1.00 89.12 130 ASN A CA 1
ATOM 1118 C C . ASN A 1 130 ? -0.227 -7.947 -5.416 1.00 89.12 130 ASN A C 1
ATOM 1120 O O . ASN A 1 130 ? 0.153 -8.721 -6.289 1.00 89.12 130 ASN A O 1
ATOM 1124 N N . TYR A 1 131 ? 0.161 -6.666 -5.384 1.00 85.56 131 TYR A N 1
ATOM 1125 C CA . TYR A 1 131 ? 1.169 -6.136 -6.308 1.00 85.56 131 TYR A CA 1
ATOM 1126 C C . TYR A 1 131 ? 2.585 -6.606 -5.968 1.00 85.56 131 TYR A C 1
ATOM 1128 O O . TYR A 1 131 ? 3.468 -6.559 -6.817 1.00 85.56 131 TYR A O 1
ATOM 1136 N N . TYR A 1 132 ? 2.811 -7.056 -4.734 1.00 85.56 132 TYR A N 1
ATOM 1137 C CA . TYR A 1 132 ? 4.115 -7.504 -4.281 1.00 85.56 132 TYR A CA 1
ATOM 1138 C C . TYR A 1 132 ? 4.227 -9.022 -4.429 1.00 85.56 132 TYR A C 1
ATOM 1140 O O . TYR A 1 132 ? 3.298 -9.739 -4.044 1.00 85.56 132 TYR A O 1
ATOM 1148 N N . PRO A 1 133 ? 5.362 -9.543 -4.922 1.00 73.88 133 PRO A N 1
ATOM 1149 C CA . PRO A 1 133 ? 5.604 -10.971 -4.928 1.00 73.88 133 PRO A CA 1
ATOM 1150 C C . PRO A 1 133 ? 5.517 -11.467 -3.485 1.00 73.88 133 PRO A C 1
ATOM 1152 O O . PRO A 1 133 ? 6.161 -10.926 -2.580 1.00 73.88 133 PRO A O 1
ATOM 1155 N N . ALA A 1 134 ? 4.667 -12.472 -3.257 1.00 61.97 134 ALA A N 1
ATOM 1156 C CA . ALA A 1 134 ? 4.555 -13.117 -1.958 1.00 61.97 134 ALA A CA 1
ATOM 1157 C C . ALA A 1 134 ? 5.961 -13.546 -1.554 1.00 61.97 134 ALA A C 1
ATOM 1159 O O . ALA A 1 134 ? 6.575 -14.325 -2.275 1.00 61.97 134 ALA A O 1
ATOM 1160 N N . SER A 1 135 ? 6.476 -12.965 -0.467 1.00 53.75 135 SER A N 1
ATOM 1161 C CA . SER A 1 135 ? 7.888 -12.995 -0.090 1.00 53.75 135 SER A CA 1
ATOM 1162 C C . SER A 1 135 ? 8.463 -14.405 -0.218 1.00 53.75 135 SER A C 1
ATOM 1164 O O . SER A 1 135 ? 8.363 -15.211 0.706 1.00 53.75 135 SER A O 1
ATOM 1166 N N . SER A 1 136 ? 9.069 -14.728 -1.360 1.00 44.66 136 SER A N 1
ATOM 1167 C CA . SER A 1 136 ? 9.883 -15.923 -1.472 1.00 44.66 136 SER A CA 1
ATOM 1168 C C . SER A 1 136 ? 11.105 -15.607 -0.636 1.00 44.66 136 SER A C 1
ATOM 1170 O O . SER A 1 136 ? 11.867 -14.702 -0.980 1.00 44.66 136 SER A O 1
ATOM 1172 N N . VAL A 1 137 ? 11.251 -16.271 0.507 1.00 45.75 137 VAL A N 1
ATOM 1173 C CA . VAL A 1 137 ? 12.459 -16.183 1.323 1.00 45.75 137 VAL A CA 1
ATOM 1174 C C . VAL A 1 137 ? 13.634 -16.563 0.420 1.00 45.75 137 VAL A C 1
ATOM 1176 O O . VAL A 1 137 ? 13.901 -17.741 0.197 1.00 45.75 137 VAL A O 1
ATOM 1179 N N . LYS A 1 138 ? 14.324 -15.573 -0.153 1.00 47.06 138 LYS A N 1
ATOM 1180 C CA . LYS A 1 138 ? 15.589 -15.796 -0.849 1.00 47.06 138 LYS A CA 1
ATOM 1181 C C . LYS A 1 138 ? 16.623 -16.030 0.242 1.00 47.06 138 LYS A C 1
ATOM 1183 O O . LYS A 1 138 ? 17.108 -15.093 0.869 1.00 47.06 138 LYS A O 1
ATOM 1188 N N . ILE A 1 139 ? 16.908 -17.301 0.512 1.00 50.34 139 ILE A N 1
ATOM 1189 C CA . ILE A 1 139 ? 18.016 -17.701 1.376 1.00 50.34 139 ILE A CA 1
ATOM 1190 C C . ILE A 1 139 ? 19.301 -17.278 0.661 1.00 50.34 139 ILE A C 1
ATOM 1192 O O . ILE A 1 139 ? 19.749 -17.930 -0.281 1.00 50.34 139 ILE A O 1
ATOM 1196 N N . ILE A 1 140 ? 19.888 -16.163 1.090 1.00 52.38 140 ILE A N 1
ATOM 1197 C CA . ILE A 1 140 ? 21.196 -15.727 0.608 1.00 52.38 140 ILE A CA 1
ATOM 1198 C C . ILE A 1 140 ? 22.242 -16.569 1.342 1.00 52.38 140 ILE A C 1
ATOM 1200 O O . ILE A 1 140 ? 22.635 -16.267 2.469 1.00 52.38 140 ILE A O 1
ATOM 1204 N N . ILE A 1 141 ? 22.685 -17.661 0.717 1.00 55.50 141 ILE A N 1
ATOM 1205 C CA . ILE A 1 141 ? 23.814 -18.451 1.216 1.00 55.50 141 ILE A CA 1
ATOM 1206 C C . ILE A 1 141 ? 25.097 -17.677 0.881 1.00 55.50 141 ILE A C 1
ATOM 1208 O O . ILE A 1 141 ? 25.695 -17.872 -0.171 1.00 55.50 141 ILE A O 1
ATOM 1212 N N . LEU A 1 142 ? 25.513 -16.779 1.782 1.00 63.81 142 LEU A N 1
ATOM 1213 C CA . LEU A 1 142 ? 26.726 -15.953 1.634 1.00 63.81 142 LEU A CA 1
ATOM 1214 C C . LEU A 1 142 ? 28.012 -16.792 1.516 1.00 63.81 142 LEU A C 1
ATOM 1216 O O . LEU A 1 142 ? 29.011 -16.340 0.962 1.00 63.81 142 LEU A O 1
ATOM 1220 N N . LYS A 1 143 ? 27.996 -18.024 2.036 1.00 68.56 143 LYS A N 1
ATOM 1221 C CA . LYS A 1 143 ? 29.087 -18.995 1.929 1.00 68.56 143 LYS A CA 1
ATOM 1222 C C . LYS A 1 143 ? 28.491 -20.394 1.996 1.00 68.56 143 LYS A C 1
ATOM 1224 O O . LYS A 1 143 ? 27.704 -20.669 2.900 1.00 68.56 143 LYS A O 1
ATOM 1229 N N . LYS A 1 144 ? 28.840 -21.271 1.047 1.00 70.19 144 LYS A N 1
ATOM 1230 C CA . LYS A 1 144 ? 28.401 -22.674 1.081 1.00 70.19 144 LYS A CA 1
ATOM 1231 C C . LYS A 1 144 ? 28.816 -23.254 2.441 1.00 70.19 144 LYS A C 1
ATOM 1233 O O . LYS A 1 144 ? 30.012 -23.204 2.740 1.00 70.19 144 LYS A O 1
ATOM 1238 N N . PRO A 1 145 ? 27.874 -23.723 3.281 1.00 69.12 145 PRO A N 1
ATOM 1239 C CA . PRO A 1 145 ? 28.225 -24.236 4.594 1.00 69.12 145 PRO A CA 1
ATOM 1240 C C . PRO A 1 145 ? 29.210 -25.388 4.420 1.00 69.12 145 PRO A C 1
ATOM 1242 O O . PRO A 1 145 ? 29.063 -26.213 3.511 1.00 69.12 145 PRO A O 1
ATOM 1245 N N . SER A 1 146 ? 30.240 -25.410 5.265 1.00 74.25 146 SER A N 1
ATOM 1246 C CA . SER A 1 146 ? 31.152 -26.544 5.337 1.00 74.25 146 SER A CA 1
ATOM 1247 C C . SER A 1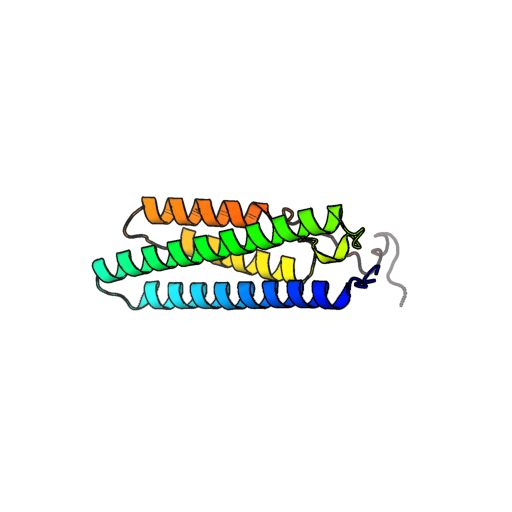 146 ? 30.317 -27.806 5.552 1.00 74.25 146 SER A C 1
ATOM 1249 O O . SER A 1 146 ? 29.421 -27.792 6.402 1.00 74.25 146 SER A O 1
ATOM 1251 N N . PRO A 1 147 ? 30.557 -28.885 4.793 1.00 78.94 147 PRO A N 1
ATOM 1252 C CA . PRO A 1 147 ? 29.857 -30.131 5.033 1.00 78.94 147 PRO A CA 1
ATOM 1253 C C . PRO A 1 147 ? 30.065 -30.579 6.486 1.00 78.94 147 PRO A C 1
ATOM 1255 O O . PRO A 1 147 ? 31.174 -30.410 6.998 1.00 78.94 147 PRO A O 1
ATOM 1258 N N . PRO A 1 148 ? 29.050 -31.165 7.145 1.00 77.00 148 PRO A N 1
ATOM 1259 C CA . PRO A 1 148 ? 29.094 -31.459 8.581 1.00 77.00 148 PRO A CA 1
ATOM 1260 C C . PRO A 1 148 ? 30.226 -32.416 8.988 1.00 77.00 148 PRO A C 1
ATOM 1262 O O . PRO A 1 148 ? 30.595 -32.472 10.154 1.00 77.00 148 PRO A O 1
ATOM 1265 N N . TRP A 1 149 ? 30.810 -33.138 8.030 1.00 79.81 149 TRP A N 1
ATOM 1266 C CA . TRP A 1 149 ? 31.952 -34.034 8.224 1.00 79.81 149 TRP A CA 1
ATOM 1267 C C . TRP A 1 149 ? 33.327 -33.363 8.092 1.00 79.81 149 TRP A C 1
ATOM 1269 O O . TRP A 1 149 ? 34.339 -34.038 8.268 1.00 79.81 149 TRP A O 1
ATOM 1279 N N . LYS A 1 150 ? 33.409 -32.070 7.749 1.00 77.19 150 LYS A N 1
ATOM 1280 C CA . LYS A 1 150 ? 34.692 -31.378 7.578 1.00 77.19 150 LYS A CA 1
ATOM 1281 C C . LYS A 1 150 ? 34.969 -30.467 8.784 1.00 77.19 150 LYS A C 1
ATOM 1283 O O . LYS A 1 150 ? 34.227 -29.501 8.968 1.00 77.19 150 LYS A O 1
ATOM 1288 N N . PRO A 1 151 ? 36.010 -30.741 9.595 1.00 74.50 151 PRO A N 1
ATOM 1289 C CA . PRO A 1 151 ? 36.359 -29.879 10.718 1.00 74.50 151 PRO A CA 1
ATOM 1290 C C . PRO A 1 151 ? 36.771 -28.484 10.217 1.00 74.50 151 PRO A C 1
ATOM 1292 O O . PRO A 1 151 ? 37.273 -28.361 9.094 1.00 74.50 151 PRO A O 1
ATOM 1295 N N . PRO A 1 152 ? 36.535 -27.419 11.005 1.00 70.62 152 PRO A N 1
ATOM 1296 C CA . PRO A 1 152 ? 36.978 -26.081 10.646 1.00 70.62 152 PRO A CA 1
ATOM 1297 C C . PRO A 1 152 ? 38.507 -26.073 10.550 1.00 70.62 152 PRO A C 1
ATOM 1299 O O . PRO A 1 152 ? 39.198 -26.414 11.507 1.00 70.62 152 PRO A O 1
ATOM 1302 N N . ASN A 1 153 ? 39.029 -25.719 9.375 1.00 64.75 153 ASN A N 1
ATOM 1303 C CA . ASN A 1 153 ? 40.459 -25.494 9.202 1.00 64.75 153 ASN A CA 1
ATOM 1304 C C . ASN A 1 153 ? 40.836 -24.238 10.004 1.00 64.75 153 ASN A C 1
ATOM 1306 O O . ASN A 1 153 ? 40.315 -23.161 9.700 1.00 64.75 153 ASN A O 1
ATOM 1310 N N . TYR A 1 154 ? 41.679 -24.413 11.024 1.00 52.16 154 TYR A N 1
ATOM 1311 C CA . TYR A 1 154 ? 42.396 -23.333 11.706 1.00 52.16 154 TYR A CA 1
ATOM 1312 C C . TYR A 1 154 ? 43.506 -22.779 10.813 1.00 52.16 154 TYR A C 1
ATOM 1314 O O . TYR A 1 154 ? 44.119 -23.589 10.077 1.00 52.16 154 TYR A O 1
#

pLDDT: mean 81.24, std 14.03, range [37.69, 96.31]

Organism: NCBI:txid1978490

Radius of gyration: 21.13 Å; chains: 1; bounding box: 60×49×62 Å